Protein AF-A0A6P6GBX4-F1 (afdb_monomer_lite)

pLDDT: mean 86.38, std 14.74, range [39.78, 98.06]

Foldseek 3Di:
DADWPVDCVCPPPPVVVCVVVVAADEHEPHCVVCLLVAPCLLVDDDPPDPCDPPPCCDDVNSVVVVVVSVVLQVVCVVVVHGSNVSGVVVQCVSDVSYDYDDPDPDDPCVVPD

Secondary structure (DSSP, 8-state):
-B-SSS--TTTTTHHHHHHHHT--EEEBSTTTTTGGG-HHHHH---TT-TTTTSGGGSHHHHHHHHHHHHHHHHHHHHTTS-HHHHHHHHHHHT-TTEEE----SSGGGGGG-

Sequence (113 aa):
MEYSLWTREIEDDIIPHCRELGIGIVAYSPLGIGFFGGKAVVERLPNESVLSSNPRFTGENLEKNKVLYARLANLAVKHGCTPSQLALAWVLHQGKEIIPIPVMYNAKLAHCL

Radius of gyration: 14.65 Å; chains: 1; bounding box: 34×24×36 Å

Structure (mmCIF, N/CA/C/O backbone):
data_AF-A0A6P6GBX4-F1
#
_entry.id   AF-A0A6P6GBX4-F1
#
loop_
_atom_site.group_PDB
_atom_site.id
_atom_site.type_symbol
_atom_site.label_atom_id
_atom_site.label_alt_id
_atom_site.label_comp_id
_atom_site.label_asym_id
_atom_site.label_entity_id
_atom_site.label_seq_id
_atom_site.pdbx_PDB_ins_code
_atom_site.Cartn_x
_atom_site.Cartn_y
_atom_site.Cartn_z
_atom_site.occupancy
_atom_site.B_iso_or_equiv
_atom_site.auth_seq_id
_atom_site.auth_comp_id
_atom_site.auth_asym_id
_atom_site.auth_atom_id
_atom_site.pdbx_PDB_model_num
ATOM 1 N N . MET A 1 1 ? 0.648 9.804 7.105 1.00 87.19 1 MET A N 1
ATOM 2 C CA . MET A 1 1 ? 1.715 8.801 7.361 1.00 87.19 1 MET A CA 1
ATOM 3 C C . MET A 1 1 ? 1.805 7.868 6.169 1.00 87.19 1 MET A C 1
ATOM 5 O O . MET A 1 1 ? 0.778 7.681 5.528 1.00 87.19 1 MET A O 1
ATOM 9 N N . GLU A 1 2 ? 2.985 7.341 5.824 1.00 92.44 2 GLU A N 1
ATOM 10 C CA . GLU A 1 2 ? 3.062 6.343 4.745 1.00 92.44 2 GLU A CA 1
ATOM 11 C C . GLU A 1 2 ? 2.287 5.091 5.162 1.00 92.44 2 GLU A C 1
ATOM 13 O O . GLU A 1 2 ? 2.505 4.573 6.254 1.00 92.44 2 GLU A O 1
ATOM 18 N N . TYR A 1 3 ? 1.358 4.643 4.318 1.00 96.06 3 TYR A N 1
ATOM 19 C CA . TYR A 1 3 ? 0.600 3.423 4.571 1.00 96.06 3 TYR A CA 1
ATOM 20 C C . TYR A 1 3 ? 0.168 2.781 3.260 1.00 96.06 3 TYR A C 1
ATOM 22 O O . TYR A 1 3 ? -0.498 3.418 2.448 1.00 96.06 3 TYR A O 1
ATOM 30 N N . SER A 1 4 ? 0.581 1.539 3.025 1.00 95.31 4 SER A N 1
ATOM 31 C CA . SER A 1 4 ? 0.294 0.788 1.800 1.00 95.31 4 SER A CA 1
ATOM 32 C C . SER A 1 4 ? 0.490 -0.712 2.035 1.00 95.31 4 SER A C 1
ATOM 34 O O . SER A 1 4 ? 0.913 -1.127 3.108 1.00 95.31 4 SER A O 1
ATOM 36 N N . LEU A 1 5 ? 0.298 -1.536 1.002 1.00 94.25 5 LEU A N 1
ATOM 37 C CA . LEU A 1 5 ? 0.666 -2.961 1.042 1.00 94.25 5 LEU A CA 1
ATOM 38 C C . LEU A 1 5 ? 2.136 -3.214 1.434 1.00 94.25 5 LEU A C 1
ATOM 40 O O . LEU A 1 5 ? 2.476 -4.325 1.836 1.00 94.25 5 LEU A O 1
ATOM 44 N N . TRP A 1 6 ? 3.009 -2.214 1.280 1.00 91.94 6 TRP A N 1
ATOM 45 C CA . TRP A 1 6 ? 4.440 -2.328 1.558 1.00 91.94 6 TRP A CA 1
ATOM 46 C C . TRP A 1 6 ? 4.853 -1.780 2.928 1.00 91.94 6 TRP A C 1
ATOM 48 O O . TRP A 1 6 ? 5.816 -2.262 3.516 1.00 91.94 6 TRP A O 1
ATOM 58 N N . THR A 1 7 ? 4.127 -0.783 3.426 1.00 94.75 7 THR A N 1
ATOM 59 C CA . THR A 1 7 ? 4.492 0.016 4.603 1.00 94.75 7 THR A CA 1
ATOM 60 C C . THR A 1 7 ? 3.311 -0.046 5.562 1.00 94.75 7 THR A C 1
ATOM 62 O O . THR A 1 7 ? 2.238 0.473 5.245 1.00 94.75 7 THR A O 1
ATOM 65 N N . ARG A 1 8 ? 3.486 -0.773 6.669 1.00 96.19 8 ARG A N 1
ATOM 66 C CA . ARG A 1 8 ? 2.429 -1.253 7.581 1.00 96.19 8 ARG A CA 1
ATOM 67 C C . ARG A 1 8 ? 2.743 -0.999 9.060 1.00 96.19 8 ARG A C 1
ATOM 69 O O . ARG A 1 8 ? 2.039 -1.481 9.934 1.00 96.19 8 ARG A O 1
ATOM 76 N N . GLU A 1 9 ? 3.773 -0.211 9.347 1.00 95.62 9 GLU A N 1
ATOM 77 C CA . GLU A 1 9 ? 4.323 0.072 10.681 1.00 95.62 9 GLU A CA 1
ATOM 78 C C . GLU A 1 9 ? 3.296 0.695 11.639 1.00 95.62 9 GLU A C 1
ATOM 80 O O . GLU A 1 9 ? 3.483 0.701 12.849 1.00 95.62 9 GLU A O 1
ATOM 85 N N . ILE A 1 10 ? 2.213 1.241 11.095 1.00 95.38 10 ILE A N 1
ATOM 86 C CA . ILE A 1 10 ? 1.208 2.007 11.828 1.00 95.38 10 ILE A CA 1
ATOM 87 C C . ILE A 1 10 ? 0.047 1.127 12.321 1.00 95.38 10 ILE A C 1
ATOM 89 O O . ILE A 1 10 ? -0.839 1.630 13.008 1.00 95.38 10 ILE A O 1
ATOM 93 N N . GLU A 1 11 ? 0.024 -0.156 11.941 1.00 96.75 11 GLU A N 1
ATOM 94 C CA . GLU A 1 11 ? -1.087 -1.082 12.207 1.00 96.75 11 GLU A CA 1
ATOM 95 C C . GLU A 1 11 ? -1.188 -1.530 13.661 1.00 96.75 11 GLU A C 1
ATOM 97 O O . GLU A 1 11 ? -2.301 -1.696 14.153 1.00 96.75 11 GLU A O 1
ATOM 102 N N . ASP A 1 12 ? -0.056 -1.692 14.344 1.00 96.38 12 ASP A N 1
ATOM 103 C CA . ASP A 1 12 ? -0.034 -2.257 15.697 1.00 96.38 12 ASP A CA 1
ATOM 104 C C . ASP A 1 12 ? -0.302 -1.211 16.789 1.00 96.38 12 ASP A C 1
ATOM 106 O O . ASP A 1 12 ? -0.684 -1.566 17.902 1.00 96.38 12 ASP A O 1
ATOM 110 N N . ASP A 1 13 ? -0.119 0.076 16.478 1.00 95.75 13 ASP A N 1
ATOM 111 C CA . ASP A 1 13 ? -0.181 1.164 17.461 1.00 95.75 13 ASP A CA 1
ATOM 112 C C . ASP A 1 13 ? -1.095 2.308 16.998 1.00 95.75 13 ASP A C 1
ATOM 114 O O . ASP A 1 13 ? -2.161 2.543 17.566 1.00 95.75 13 ASP A O 1
ATOM 118 N N . ILE A 1 14 ? -0.749 2.998 15.909 1.00 96.00 14 ILE A N 1
ATOM 119 C CA . ILE A 1 14 ? -1.443 4.239 15.537 1.00 96.00 14 ILE A CA 1
ATOM 120 C C . ILE A 1 14 ? -2.879 3.996 15.061 1.00 96.00 14 ILE A C 1
ATOM 122 O O . ILE A 1 14 ? -3.784 4.722 15.469 1.00 96.00 14 ILE A O 1
ATOM 126 N N . ILE A 1 15 ? -3.107 2.993 14.207 1.00 96.50 15 ILE A N 1
ATOM 127 C CA . ILE A 1 15 ? -4.450 2.682 13.693 1.00 96.50 15 ILE A CA 1
ATOM 128 C C . ILE A 1 15 ? -5.426 2.361 14.842 1.00 96.50 15 ILE A C 1
ATOM 130 O O . ILE A 1 15 ? -6.482 2.999 14.894 1.00 96.50 15 ILE A O 1
ATOM 134 N N . PRO A 1 16 ? -5.106 1.451 15.786 1.00 97.31 16 PRO A N 1
ATOM 135 C CA . PRO A 1 16 ? -5.954 1.185 16.947 1.00 97.31 16 PRO A CA 1
ATOM 136 C C . PRO A 1 16 ? -6.295 2.437 17.766 1.00 97.31 16 PRO A C 1
ATOM 138 O O . PRO A 1 16 ? -7.474 2.685 18.023 1.00 97.31 16 PRO A O 1
ATOM 141 N N . HIS A 1 17 ? -5.301 3.261 18.111 1.00 97.44 17 HIS A N 1
ATOM 142 C CA . HIS A 1 17 ? -5.522 4.455 18.933 1.00 97.44 17 HIS A CA 1
ATOM 143 C C . HIS A 1 17 ? -6.334 5.531 18.204 1.00 97.44 17 HIS A C 1
ATOM 145 O O . HIS A 1 17 ? -7.260 6.110 18.772 1.00 97.44 17 HIS A O 1
ATOM 151 N N . CYS A 1 18 ? -6.043 5.794 16.926 1.00 97.19 18 CYS A N 1
ATOM 152 C CA . CYS A 1 18 ? -6.839 6.727 16.130 1.00 97.19 18 CYS A CA 1
ATOM 153 C C . CYS A 1 18 ? -8.292 6.260 16.009 1.00 97.19 18 CYS A C 1
ATOM 155 O O . CYS A 1 18 ? -9.204 7.081 16.091 1.00 97.19 18 CYS A O 1
ATOM 157 N N . ARG A 1 19 ? -8.519 4.951 15.868 1.00 96.75 19 ARG A N 1
ATOM 158 C CA . ARG A 1 19 ? -9.862 4.371 15.813 1.00 96.75 19 ARG A CA 1
ATOM 159 C C . ARG A 1 19 ? -10.620 4.547 17.125 1.00 96.75 19 ARG A C 1
ATOM 161 O O . ARG A 1 19 ? -11.782 4.943 17.086 1.00 96.75 19 ARG A O 1
ATOM 168 N N . GLU A 1 20 ? -9.976 4.290 18.260 1.00 97.56 20 GLU A N 1
ATOM 169 C CA . GLU A 1 20 ? -10.565 4.498 19.589 1.00 97.56 20 GLU A CA 1
ATOM 170 C C . GLU A 1 20 ? -10.956 5.966 19.816 1.00 97.56 20 GLU A C 1
ATOM 172 O O . GLU A 1 20 ? -12.034 6.258 20.332 1.00 97.56 20 GLU A O 1
ATOM 177 N N . LEU A 1 21 ? -10.113 6.896 19.363 1.00 98.06 21 LEU A N 1
ATOM 178 C CA . LEU A 1 21 ? -10.305 8.335 19.546 1.00 98.06 21 LEU A CA 1
ATOM 179 C C . LEU A 1 21 ? -11.173 8.999 18.462 1.00 98.06 21 LEU A C 1
ATOM 181 O O . LEU A 1 21 ? -11.440 10.198 18.546 1.00 98.06 21 LEU A O 1
ATOM 185 N N . GLY A 1 22 ? -11.600 8.262 17.431 1.00 96.94 22 GLY A N 1
ATOM 186 C CA . GLY A 1 22 ? -12.353 8.819 16.300 1.00 96.94 22 GLY A CA 1
ATOM 187 C C . GLY A 1 22 ? -11.542 9.783 15.420 1.00 96.94 22 GLY A C 1
ATOM 188 O O . GLY A 1 22 ? -12.104 10.702 14.824 1.00 96.94 22 GLY A O 1
ATOM 189 N N . ILE A 1 23 ? -10.223 9.599 15.342 1.00 97.56 23 ILE A N 1
ATOM 190 C CA . ILE A 1 23 ? -9.292 10.432 14.573 1.00 97.56 23 ILE A CA 1
ATOM 191 C C . ILE A 1 23 ? -9.095 9.843 13.173 1.00 97.56 23 ILE A C 1
ATOM 193 O O . ILE A 1 23 ? -8.759 8.671 13.019 1.00 97.56 23 ILE A O 1
ATOM 197 N N . GLY A 1 24 ? -9.245 10.680 12.144 1.00 96.12 24 GLY A N 1
ATOM 198 C CA . GLY A 1 24 ? -8.936 10.306 10.764 1.00 96.12 24 GLY A CA 1
ATOM 199 C C . GLY A 1 24 ? -7.429 10.214 10.496 1.00 96.12 24 GLY A C 1
ATOM 200 O O . GLY A 1 24 ? -6.651 11.077 10.901 1.00 96.12 24 GLY A O 1
ATOM 201 N N . ILE A 1 25 ? -7.027 9.193 9.748 1.00 96.44 25 ILE A N 1
ATOM 202 C CA . ILE A 1 25 ? -5.675 8.935 9.264 1.00 96.44 25 ILE A CA 1
ATOM 203 C C . ILE A 1 25 ? -5.619 9.240 7.774 1.00 96.44 25 ILE A C 1
ATOM 205 O O . ILE A 1 25 ? -6.257 8.590 6.950 1.00 96.44 25 ILE A O 1
ATOM 209 N N . VAL A 1 26 ? -4.766 10.189 7.410 1.00 95.75 26 VAL A N 1
ATOM 210 C CA . VAL A 1 26 ? -4.456 10.472 6.011 1.00 95.75 26 VAL A CA 1
ATOM 211 C C . VAL A 1 26 ? -3.279 9.595 5.565 1.00 95.75 26 VAL A C 1
ATOM 213 O O . VAL A 1 26 ? -2.124 9.819 5.962 1.00 95.75 26 VAL A O 1
ATOM 216 N N . ALA A 1 27 ? -3.572 8.581 4.747 1.00 95.44 27 ALA A N 1
ATOM 217 C CA . ALA A 1 27 ? -2.582 7.650 4.212 1.00 95.44 27 ALA A CA 1
ATOM 218 C C . ALA A 1 27 ? -1.841 8.280 3.020 1.00 95.44 27 ALA A C 1
ATOM 220 O O . ALA A 1 27 ? -2.381 8.459 1.926 1.00 95.44 27 ALA A O 1
ATOM 221 N N . TYR A 1 28 ? -0.578 8.627 3.258 1.00 93.44 28 TYR A N 1
ATOM 222 C CA . TYR A 1 28 ? 0.370 9.114 2.261 1.00 93.44 28 TYR A CA 1
ATOM 223 C C . TYR A 1 28 ? 0.946 7.935 1.467 1.00 93.44 28 TYR A C 1
ATOM 225 O O . TYR A 1 28 ? 1.184 6.862 2.019 1.00 93.44 28 TYR A O 1
ATOM 233 N N . SER A 1 29 ? 1.197 8.141 0.171 1.00 91.69 29 SER A N 1
ATOM 234 C CA . SER A 1 29 ? 1.747 7.124 -0.738 1.00 91.69 29 SER A CA 1
ATOM 235 C C . SER A 1 29 ? 1.028 5.759 -0.685 1.00 91.69 29 SER A C 1
ATOM 237 O O . SER A 1 29 ? 1.694 4.723 -0.615 1.00 91.69 29 SER A O 1
ATOM 239 N N . PRO A 1 30 ? -0.317 5.713 -0.810 1.00 94.00 30 PRO A N 1
ATOM 240 C CA . PRO A 1 30 ? -1.101 4.481 -0.655 1.00 94.00 30 PRO A CA 1
ATOM 241 C C . PRO A 1 30 ? -0.786 3.398 -1.698 1.00 94.00 30 PRO A C 1
ATOM 243 O O . PRO A 1 30 ? -1.096 2.226 -1.511 1.00 94.00 30 PRO A O 1
ATOM 246 N N . LEU A 1 31 ? -0.116 3.777 -2.789 1.00 92.94 31 LEU A N 1
ATOM 247 C CA . LEU A 1 31 ? 0.353 2.882 -3.846 1.00 92.94 31 LEU A CA 1
ATOM 248 C C . LEU A 1 31 ? 1.831 2.477 -3.699 1.00 92.94 31 LEU A C 1
ATOM 250 O O . LEU A 1 31 ? 2.439 2.056 -4.683 1.00 92.94 31 LEU A O 1
ATOM 254 N N . GLY A 1 32 ? 2.429 2.614 -2.511 1.00 91.06 32 GLY A N 1
ATOM 255 C CA . GLY A 1 32 ? 3.819 2.218 -2.259 1.00 91.06 32 GLY A CA 1
ATOM 256 C C . GLY A 1 32 ? 4.807 3.047 -3.078 1.00 91.06 32 GLY A C 1
ATOM 2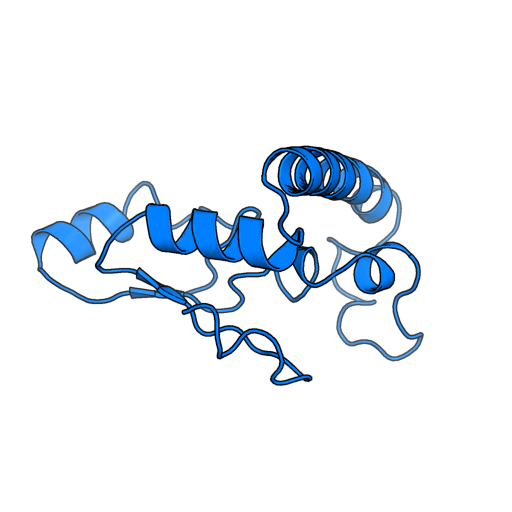57 O O . GLY A 1 32 ? 5.614 2.501 -3.826 1.00 91.06 32 GLY A O 1
ATOM 258 N N . ILE A 1 33 ? 4.678 4.378 -3.008 1.00 88.69 33 ILE A N 1
ATOM 259 C CA . ILE A 1 33 ? 5.483 5.338 -3.788 1.00 88.69 33 ILE A CA 1
ATOM 260 C C . ILE A 1 33 ? 5.381 5.064 -5.305 1.00 88.69 33 ILE A C 1
ATOM 262 O O . ILE A 1 33 ? 6.346 5.122 -6.062 1.00 88.69 33 ILE A O 1
ATOM 266 N N . GLY A 1 34 ? 4.176 4.705 -5.751 1.00 87.19 34 GLY A N 1
ATOM 267 C CA . GLY A 1 34 ? 3.871 4.413 -7.150 1.00 87.19 34 GLY A CA 1
ATOM 268 C C . GLY A 1 34 ? 4.141 2.972 -7.581 1.00 87.19 34 GLY A C 1
ATOM 269 O O . GLY A 1 34 ? 3.704 2.604 -8.667 1.00 87.19 34 GLY A O 1
ATOM 270 N N . PHE A 1 35 ? 4.765 2.128 -6.754 1.00 90.00 35 PHE A N 1
ATOM 271 C CA . PHE A 1 35 ? 5.082 0.739 -7.107 1.00 90.00 35 PHE A CA 1
ATOM 272 C C . PHE A 1 35 ? 3.855 -0.078 -7.549 1.00 90.00 35 PHE A C 1
ATOM 274 O O . PHE A 1 35 ? 3.901 -0.800 -8.543 1.00 90.00 35 PHE A O 1
ATOM 281 N N . PHE A 1 36 ? 2.715 0.092 -6.873 1.00 91.31 36 PHE A N 1
ATOM 282 C CA . PHE A 1 36 ? 1.453 -0.570 -7.231 1.00 91.31 36 PHE A CA 1
ATOM 283 C C . PHE A 1 36 ? 0.627 0.217 -8.266 1.00 91.31 36 PHE A C 1
ATOM 285 O O . PHE A 1 36 ? -0.510 -0.144 -8.566 1.00 91.31 36 PHE A O 1
ATOM 292 N N . GLY A 1 37 ? 1.189 1.286 -8.838 1.00 86.19 37 GLY A N 1
ATOM 293 C CA . GLY A 1 37 ? 0.550 2.202 -9.790 1.00 86.19 37 GLY A CA 1
ATOM 294 C C . GLY A 1 37 ? 0.393 1.668 -11.219 1.00 86.19 37 GLY A C 1
ATOM 295 O O . GLY A 1 37 ? -0.304 2.276 -12.024 1.00 86.19 37 GLY A O 1
ATOM 296 N N . GLY A 1 38 ? 1.024 0.540 -11.559 1.00 79.12 38 GLY A N 1
ATOM 297 C CA . GLY A 1 38 ? 0.900 -0.068 -12.885 1.00 79.12 38 GLY A CA 1
ATOM 298 C C . GLY A 1 38 ? 2.174 -0.766 -13.354 1.00 79.12 38 GLY A C 1
ATOM 299 O O . GLY A 1 38 ? 3.245 -0.589 -12.779 1.00 79.12 38 GLY A O 1
ATOM 300 N N . LYS A 1 39 ? 2.050 -1.564 -14.420 1.00 74.94 39 LYS A N 1
ATOM 301 C CA . LYS A 1 39 ? 3.116 -2.466 -14.889 1.00 74.94 39 LYS A CA 1
ATOM 302 C C . LYS A 1 39 ? 4.379 -1.709 -15.315 1.00 74.94 39 LYS A C 1
ATOM 304 O O . LYS A 1 39 ? 5.489 -2.163 -15.060 1.00 74.94 39 LYS A O 1
ATOM 309 N N . ALA A 1 40 ? 4.195 -0.509 -15.871 1.00 71.69 40 ALA A N 1
ATOM 310 C CA . ALA A 1 40 ? 5.277 0.367 -16.313 1.00 71.69 40 ALA A CA 1
ATOM 311 C C . ALA A 1 40 ? 6.256 0.735 -15.185 1.00 71.69 40 ALA A C 1
ATOM 313 O O . ALA A 1 40 ? 7.451 0.835 -15.438 1.00 71.69 40 ALA A O 1
ATOM 314 N N . VAL A 1 41 ? 5.776 0.867 -13.942 1.00 69.25 41 VAL A N 1
ATOM 315 C CA . VAL A 1 41 ? 6.624 1.218 -12.788 1.00 69.25 41 VAL A CA 1
ATOM 316 C C . VAL A 1 41 ? 7.609 0.099 -12.450 1.00 69.25 41 VAL A C 1
ATOM 318 O O . VAL A 1 41 ? 8.703 0.353 -11.956 1.00 69.25 41 VAL A O 1
ATOM 321 N N . VAL A 1 42 ? 7.236 -1.141 -12.756 1.00 70.56 42 VAL A N 1
ATOM 322 C CA . VAL A 1 42 ? 8.031 -2.335 -12.465 1.00 70.56 42 VAL A CA 1
ATOM 323 C C . VAL A 1 42 ? 8.948 -2.702 -13.636 1.00 70.56 42 VAL A C 1
ATOM 325 O O . VAL A 1 42 ? 10.018 -3.272 -13.432 1.00 70.56 42 VAL A O 1
ATOM 328 N N . GLU A 1 43 ? 8.542 -2.380 -14.866 1.00 77.50 43 GLU A N 1
ATOM 329 C CA . GLU A 1 43 ? 9.283 -2.717 -16.087 1.00 77.50 43 GLU A CA 1
ATOM 330 C C . GLU A 1 43 ? 10.333 -1.669 -16.465 1.00 77.50 43 GLU A C 1
ATOM 332 O O . GLU A 1 43 ? 11.401 -2.030 -16.960 1.00 77.50 43 GLU A O 1
ATOM 337 N N . ARG A 1 44 ? 10.056 -0.376 -16.252 1.00 71.12 44 ARG A N 1
ATOM 338 C CA . ARG A 1 44 ? 10.970 0.693 -16.658 1.00 71.12 44 ARG A CA 1
ATOM 339 C C . ARG A 1 44 ? 10.833 1.915 -15.761 1.00 71.12 44 ARG A C 1
ATOM 341 O O . ARG A 1 44 ? 9.930 2.731 -15.930 1.00 71.12 44 ARG A O 1
ATOM 348 N N . LEU A 1 45 ? 11.793 2.084 -14.858 1.00 69.56 45 LEU A N 1
ATOM 349 C CA . LEU A 1 45 ? 11.968 3.357 -14.169 1.00 69.56 45 LEU A CA 1
ATOM 350 C C . LEU A 1 45 ? 12.609 4.362 -15.137 1.00 69.56 45 LEU A C 1
ATOM 352 O O . LEU A 1 45 ? 13.570 4.011 -15.826 1.00 69.56 45 LEU A O 1
ATOM 356 N N . PRO A 1 46 ? 12.099 5.600 -15.226 1.00 66.50 46 PRO A N 1
ATOM 357 C CA . PRO A 1 46 ? 12.789 6.665 -15.942 1.00 66.50 46 PRO A CA 1
ATOM 358 C C . PRO A 1 46 ? 14.199 6.867 -15.370 1.00 66.50 46 PRO A C 1
ATOM 360 O O . PRO A 1 46 ? 14.359 6.871 -14.149 1.00 66.50 46 PRO A O 1
ATOM 363 N N . ASN A 1 47 ? 15.196 7.085 -16.234 1.00 65.25 47 ASN A N 1
ATOM 364 C CA . ASN A 1 47 ? 16.601 7.261 -15.831 1.00 65.25 47 ASN A CA 1
ATOM 365 C C . ASN A 1 47 ? 16.818 8.431 -14.846 1.00 65.25 47 ASN A C 1
ATOM 367 O O . ASN A 1 47 ? 17.806 8.435 -14.124 1.00 65.25 47 ASN A O 1
ATOM 371 N N . GLU A 1 48 ? 15.886 9.387 -14.786 1.00 67.31 48 GLU A N 1
ATOM 372 C CA . GLU A 1 48 ? 15.914 10.556 -13.890 1.00 67.31 48 GLU A CA 1
ATOM 373 C C . GLU A 1 48 ? 14.825 10.499 -12.805 1.00 67.31 48 GLU A C 1
ATOM 375 O O . GLU A 1 48 ? 14.483 11.497 -12.173 1.00 67.31 48 GLU A O 1
ATOM 380 N N . SER A 1 49 ? 14.225 9.327 -12.584 1.00 74.56 49 SER A N 1
ATOM 381 C CA . SER A 1 49 ? 13.215 9.177 -11.543 1.00 74.56 49 SER A CA 1
ATOM 382 C C . SER A 1 49 ? 13.843 9.294 -10.158 1.00 74.56 49 SER A C 1
ATOM 384 O O . SER A 1 49 ? 14.812 8.600 -9.853 1.00 74.56 49 SER A O 1
ATOM 386 N N . VAL A 1 50 ? 13.213 10.067 -9.270 1.00 73.00 50 VAL A N 1
ATOM 387 C CA . VAL A 1 50 ? 13.524 10.079 -7.827 1.00 73.00 50 VAL A CA 1
ATOM 388 C C . VAL A 1 50 ? 13.397 8.694 -7.178 1.00 73.00 50 VAL A C 1
ATOM 390 O O . VAL A 1 50 ? 13.933 8.469 -6.100 1.00 73.00 50 VAL A O 1
ATOM 393 N N . LEU A 1 51 ? 12.719 7.746 -7.837 1.00 78.19 51 LEU A N 1
ATOM 394 C CA . LEU A 1 51 ? 12.626 6.358 -7.389 1.00 78.19 51 LEU A CA 1
ATOM 395 C C . LEU A 1 51 ? 13.920 5.572 -7.635 1.00 78.19 51 LEU A C 1
ATOM 397 O O . LEU A 1 51 ? 14.147 4.577 -6.958 1.00 78.19 51 LEU A O 1
ATOM 401 N N . SER A 1 52 ? 14.777 6.005 -8.567 1.00 78.94 52 SER A N 1
ATOM 402 C CA . SER A 1 52 ? 16.002 5.280 -8.942 1.00 78.94 52 SER A CA 1
ATOM 403 C C . SER A 1 52 ? 17.022 5.166 -7.803 1.00 78.94 52 SER A C 1
ATOM 405 O O . SER A 1 52 ? 17.786 4.206 -7.765 1.00 78.94 52 SER A O 1
ATOM 407 N N . SER A 1 53 ? 17.017 6.104 -6.852 1.00 84.19 53 SER A N 1
ATOM 408 C CA . SER A 1 53 ? 17.881 6.082 -5.665 1.00 84.19 53 SER A CA 1
ATOM 409 C C . SER A 1 53 ? 17.268 5.338 -4.476 1.00 84.19 53 SER A C 1
ATOM 411 O O . SER A 1 53 ? 17.952 5.096 -3.482 1.00 84.19 53 SER A O 1
ATOM 413 N N . ASN A 1 54 ? 15.989 4.960 -4.548 1.00 87.50 54 ASN A N 1
ATOM 414 C CA . ASN A 1 54 ? 15.317 4.275 -3.454 1.00 87.50 54 ASN A CA 1
ATOM 415 C C . ASN A 1 54 ? 15.726 2.785 -3.442 1.00 87.50 54 ASN A C 1
ATOM 417 O O . ASN A 1 54 ? 15.498 2.094 -4.437 1.00 87.50 54 ASN A O 1
ATOM 421 N N . PRO A 1 55 ? 16.264 2.242 -2.327 1.00 90.81 55 PRO A N 1
ATOM 422 C CA . PRO A 1 55 ? 16.719 0.849 -2.244 1.00 90.81 55 PRO A CA 1
ATOM 423 C C . PRO A 1 55 ? 15.661 -0.191 -2.618 1.00 90.81 55 PRO A C 1
ATOM 425 O O . PRO A 1 55 ? 15.999 -1.293 -3.039 1.00 90.81 55 PRO A O 1
ATOM 428 N N . ARG A 1 56 ? 14.375 0.147 -2.480 1.00 89.12 56 ARG A N 1
ATOM 429 C CA . ARG A 1 56 ? 13.241 -0.697 -2.876 1.00 89.12 56 ARG A CA 1
ATOM 430 C C . ARG A 1 56 ? 13.140 -0.911 -4.397 1.00 89.12 56 ARG A C 1
ATOM 432 O O . ARG A 1 56 ? 12.489 -1.854 -4.842 1.00 89.12 56 ARG A O 1
ATOM 439 N N . PHE A 1 57 ? 13.793 -0.067 -5.188 1.00 88.31 57 PHE A N 1
ATOM 440 C CA . PHE A 1 57 ? 13.723 -0.032 -6.648 1.00 88.31 57 PHE A CA 1
ATOM 441 C C . PHE A 1 57 ? 15.053 -0.396 -7.328 1.00 88.31 57 PHE A C 1
ATOM 443 O O . PHE A 1 57 ? 15.177 -0.252 -8.543 1.00 88.31 57 PHE A O 1
ATOM 450 N N . THR A 1 58 ? 16.042 -0.894 -6.579 1.00 87.69 58 THR A N 1
ATOM 451 C CA . THR A 1 58 ? 17.383 -1.195 -7.103 1.00 87.69 58 THR A CA 1
ATOM 452 C C . THR A 1 58 ? 17.793 -2.651 -6.880 1.00 87.69 58 THR A C 1
ATOM 454 O O . THR A 1 58 ? 17.336 -3.314 -5.948 1.00 87.69 58 THR A O 1
ATOM 457 N N . GLY A 1 59 ? 18.667 -3.156 -7.758 1.00 88.12 59 GLY A N 1
ATOM 458 C CA . GLY A 1 59 ? 19.329 -4.457 -7.623 1.00 88.12 59 GLY A CA 1
ATOM 459 C C . GLY A 1 59 ? 18.386 -5.627 -7.316 1.00 88.12 59 GLY A C 1
ATOM 460 O O . GLY A 1 59 ? 17.318 -5.766 -7.909 1.00 88.12 59 GLY A O 1
ATOM 461 N N . GLU A 1 60 ? 18.789 -6.468 -6.362 1.00 91.69 60 GLU A N 1
ATOM 462 C CA . GLU A 1 60 ? 18.026 -7.649 -5.935 1.00 91.69 60 GLU A CA 1
ATOM 463 C C . GLU A 1 60 ? 16.680 -7.286 -5.281 1.00 91.69 60 GLU A C 1
ATOM 465 O O . GLU A 1 60 ? 15.714 -8.045 -5.388 1.00 91.69 60 GLU A O 1
ATOM 470 N N . ASN A 1 61 ? 16.585 -6.120 -4.631 1.00 91.50 61 ASN A N 1
ATOM 471 C CA . ASN A 1 61 ? 15.335 -5.677 -4.020 1.00 91.50 61 ASN A CA 1
ATOM 472 C C . ASN A 1 61 ? 14.267 -5.485 -5.088 1.00 91.50 61 ASN A C 1
ATOM 474 O O . ASN A 1 61 ? 13.167 -6.006 -4.927 1.00 91.50 61 ASN A O 1
ATOM 478 N N . LEU A 1 62 ? 14.597 -4.814 -6.198 1.00 88.69 62 LEU A N 1
ATOM 479 C CA . LEU A 1 62 ? 13.652 -4.643 -7.297 1.00 88.69 62 LEU A CA 1
ATOM 480 C C . LEU A 1 62 ? 13.112 -5.999 -7.759 1.00 88.69 62 LEU A C 1
ATOM 482 O O . LEU A 1 62 ? 11.897 -6.166 -7.800 1.00 88.69 62 LEU A O 1
ATOM 486 N N . GLU A 1 63 ? 13.986 -6.974 -8.023 1.00 89.69 63 GLU A N 1
ATOM 487 C CA . GLU A 1 63 ? 13.589 -8.318 -8.467 1.00 89.69 63 GLU A CA 1
ATOM 488 C C . GLU A 1 63 ? 12.680 -9.033 -7.458 1.00 89.69 63 GLU A C 1
ATOM 490 O O . GLU A 1 63 ? 11.633 -9.564 -7.836 1.00 89.69 63 GLU A O 1
ATOM 495 N N . LYS A 1 64 ? 13.001 -8.973 -6.159 1.00 91.44 64 LYS A N 1
ATOM 496 C CA . LYS A 1 64 ? 12.136 -9.502 -5.089 1.00 91.44 64 LYS A CA 1
ATOM 497 C C . LYS A 1 64 ? 10.767 -8.818 -5.082 1.00 91.44 64 LYS A C 1
ATOM 499 O O . LYS A 1 64 ? 9.735 -9.483 -4.969 1.00 91.44 64 LYS A O 1
ATOM 504 N N . ASN A 1 65 ? 10.735 -7.504 -5.270 1.00 91.75 65 ASN A N 1
ATOM 505 C CA . ASN A 1 65 ? 9.497 -6.734 -5.269 1.00 91.75 65 ASN A CA 1
ATOM 506 C C . ASN A 1 65 ? 8.656 -7.003 -6.525 1.00 91.75 65 ASN A C 1
ATOM 508 O O . ASN A 1 65 ? 7.426 -7.035 -6.432 1.00 91.75 65 ASN A O 1
ATOM 512 N N . LYS A 1 66 ? 9.268 -7.298 -7.685 1.00 91.50 66 LYS A N 1
ATOM 513 C CA . LYS A 1 66 ? 8.527 -7.712 -8.895 1.00 91.50 66 LYS A CA 1
ATOM 514 C C . LYS A 1 66 ? 7.652 -8.937 -8.631 1.00 91.50 66 LYS A C 1
ATOM 516 O O . LYS A 1 66 ? 6.537 -9.010 -9.145 1.00 91.50 66 LYS A O 1
ATOM 521 N N . VAL A 1 67 ? 8.114 -9.873 -7.796 1.00 92.50 67 VAL A N 1
ATOM 522 C CA . VAL A 1 67 ? 7.332 -11.058 -7.402 1.00 92.50 67 VAL A CA 1
ATOM 523 C C . VAL A 1 67 ? 6.074 -10.656 -6.629 1.00 92.50 67 VAL A C 1
ATOM 525 O O . VAL A 1 67 ? 4.995 -11.192 -6.892 1.00 92.50 67 VAL A O 1
ATOM 528 N N . LEU A 1 68 ? 6.182 -9.691 -5.710 1.00 91.44 68 LEU A N 1
ATOM 529 C CA . LEU A 1 68 ? 5.032 -9.150 -4.980 1.00 91.44 68 LEU A CA 1
ATOM 530 C C . LEU A 1 68 ? 4.033 -8.489 -5.938 1.00 91.44 68 LEU A C 1
ATOM 532 O O . LEU A 1 68 ? 2.837 -8.780 -5.878 1.00 91.44 68 LEU A O 1
ATOM 536 N N . TYR A 1 69 ? 4.524 -7.663 -6.866 1.00 93.44 69 TYR A N 1
ATOM 537 C CA . TYR A 1 69 ? 3.679 -7.035 -7.880 1.00 93.44 69 TYR A CA 1
ATOM 538 C C . TYR A 1 69 ? 2.958 -8.071 -8.750 1.00 93.44 69 TYR A C 1
ATOM 540 O O . TYR A 1 69 ? 1.755 -7.959 -8.970 1.00 93.44 69 TYR A O 1
ATOM 548 N N . ALA A 1 70 ? 3.663 -9.106 -9.215 1.00 93.62 70 ALA A N 1
ATOM 549 C CA . ALA A 1 70 ? 3.084 -10.156 -10.048 1.00 93.62 70 ALA A CA 1
ATOM 550 C C . ALA A 1 70 ? 1.944 -10.898 -9.331 1.00 93.62 70 ALA A C 1
ATOM 552 O O . ALA A 1 70 ? 0.905 -11.174 -9.932 1.00 93.62 70 ALA A O 1
ATOM 553 N N . ARG A 1 71 ? 2.097 -11.174 -8.028 1.00 94.44 71 ARG A N 1
ATOM 554 C CA . ARG A 1 71 ? 1.031 -11.774 -7.207 1.00 94.44 71 ARG A CA 1
ATOM 555 C C . ARG A 1 71 ? -0.192 -10.865 -7.120 1.00 94.44 71 ARG A C 1
ATOM 557 O O . ARG A 1 71 ? -1.306 -11.341 -7.335 1.00 94.44 71 ARG A O 1
ATOM 564 N N . LEU A 1 72 ? 0.015 -9.573 -6.859 1.00 94.69 72 LEU A N 1
ATOM 565 C CA . LEU A 1 72 ? -1.070 -8.593 -6.812 1.00 94.69 72 LEU A CA 1
ATOM 566 C C . LEU A 1 72 ? -1.768 -8.469 -8.172 1.00 94.69 72 LEU A C 1
ATOM 568 O O . LEU A 1 72 ? -2.992 -8.455 -8.230 1.00 94.69 72 LEU A O 1
ATOM 572 N N 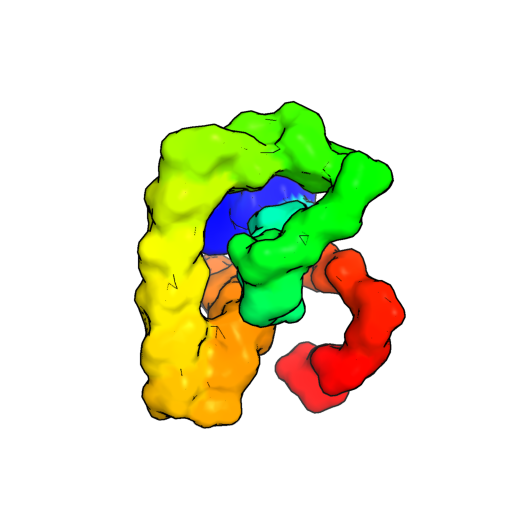. ALA A 1 73 ? -1.007 -8.436 -9.266 1.00 94.12 73 ALA A N 1
ATOM 573 C CA . ALA A 1 73 ? -1.552 -8.342 -10.614 1.00 94.12 73 ALA A CA 1
ATOM 574 C C . ALA A 1 73 ? -2.403 -9.562 -10.983 1.00 94.12 73 ALA A C 1
ATOM 576 O O . ALA A 1 73 ? -3.511 -9.402 -11.491 1.00 94.12 73 ALA A O 1
ATOM 577 N N . ASN A 1 74 ? -1.943 -10.769 -10.652 1.00 95.75 74 ASN A N 1
ATOM 578 C CA . ASN A 1 74 ? -2.725 -11.989 -10.850 1.00 95.75 74 ASN A CA 1
ATOM 579 C C . ASN A 1 74 ? -4.022 -11.984 -10.031 1.00 95.75 74 ASN A C 1
ATOM 581 O O . ASN A 1 74 ? -5.050 -12.467 -10.503 1.00 95.75 74 ASN A O 1
ATOM 585 N N . LEU A 1 75 ? -3.993 -11.441 -8.810 1.00 96.38 75 LEU A N 1
ATOM 586 C CA . LEU A 1 75 ? -5.194 -11.296 -7.991 1.00 96.38 75 LEU A CA 1
ATOM 587 C C . LEU A 1 75 ? -6.149 -10.244 -8.573 1.00 96.38 75 LEU A C 1
ATOM 589 O O . LEU A 1 75 ? -7.348 -10.489 -8.647 1.00 96.38 75 LEU A O 1
ATOM 593 N N . ALA A 1 76 ? -5.626 -9.120 -9.059 1.00 95.75 76 ALA A N 1
ATOM 594 C CA . ALA A 1 76 ? -6.422 -8.062 -9.675 1.00 95.75 76 ALA A CA 1
ATOM 595 C C . ALA A 1 76 ? -7.184 -8.566 -10.913 1.00 95.75 76 ALA A C 1
ATOM 597 O O . ALA A 1 76 ? -8.372 -8.286 -11.058 1.00 95.75 76 ALA A O 1
ATOM 598 N N . VAL A 1 77 ? -6.552 -9.421 -11.732 1.00 96.25 77 VAL A N 1
ATOM 599 C CA . VAL A 1 77 ? -7.213 -10.098 -12.864 1.00 96.25 77 VAL A CA 1
ATOM 600 C C . VAL A 1 77 ? -8.413 -10.929 -12.405 1.00 96.25 77 VAL A C 1
ATOM 602 O O . VAL A 1 77 ? -9.475 -10.843 -13.015 1.00 96.25 77 VAL A O 1
ATOM 605 N N . LYS A 1 78 ? -8.287 -11.691 -11.308 1.00 96.75 78 LYS A N 1
ATOM 606 C CA . LYS A 1 78 ? -9.401 -12.492 -10.761 1.00 96.75 78 LYS A CA 1
ATOM 607 C C . LYS A 1 78 ? -10.589 -11.634 -10.320 1.00 96.75 78 LYS A C 1
ATOM 609 O O . LYS A 1 78 ? -11.719 -12.105 -10.369 1.00 96.75 78 LYS A O 1
ATOM 614 N N . HIS A 1 79 ? -10.330 -10.398 -9.903 1.00 95.38 79 HIS A N 1
ATOM 615 C CA . HIS A 1 79 ? -11.348 -9.444 -9.464 1.00 95.38 79 HIS A CA 1
ATOM 616 C C . HIS A 1 79 ? -11.764 -8.443 -10.554 1.00 95.38 79 HIS A C 1
ATOM 618 O O . HIS A 1 79 ? -12.538 -7.533 -10.271 1.00 95.38 79 HIS A O 1
ATOM 624 N N . GLY A 1 80 ? -11.272 -8.591 -11.790 1.00 95.81 80 GLY A N 1
ATOM 625 C CA . GLY A 1 80 ? -11.626 -7.706 -12.903 1.00 95.81 80 GLY A CA 1
ATOM 626 C C . GLY A 1 80 ? -11.185 -6.250 -12.710 1.00 95.81 80 GLY A C 1
ATOM 627 O O . GLY A 1 80 ? -11.817 -5.348 -13.255 1.00 95.81 80 GLY A O 1
ATOM 628 N N . CYS A 1 81 ? -10.126 -6.004 -11.934 1.00 95.00 81 CYS A N 1
ATOM 629 C CA . CYS A 1 81 ? -9.624 -4.663 -11.640 1.00 95.00 81 CYS A CA 1
ATOM 630 C C . CYS A 1 81 ? -8.126 -4.517 -11.952 1.00 95.00 81 CYS A C 1
ATOM 632 O O . CYS A 1 81 ? -7.420 -5.475 -12.273 1.00 95.00 81 CYS A O 1
ATOM 634 N N . THR A 1 82 ? -7.625 -3.285 -11.888 1.00 93.50 82 THR A N 1
ATOM 635 C CA . THR A 1 82 ? -6.190 -2.994 -12.010 1.00 93.50 82 THR A CA 1
ATOM 636 C C . THR A 1 82 ? -5.456 -3.247 -10.687 1.00 93.50 82 THR A C 1
ATOM 638 O O . THR A 1 82 ? -6.059 -3.133 -9.617 1.00 93.50 82 THR A O 1
ATOM 641 N N . PRO A 1 83 ? -4.133 -3.505 -10.711 1.00 93.56 83 PRO A N 1
ATOM 642 C CA . PRO A 1 83 ? -3.339 -3.637 -9.485 1.00 93.56 83 PRO A CA 1
ATOM 643 C C . PRO A 1 83 ? -3.448 -2.414 -8.566 1.00 93.56 83 PRO A C 1
ATOM 645 O O . PRO A 1 83 ? -3.492 -2.558 -7.349 1.00 93.56 83 PRO A O 1
ATOM 648 N N . SER A 1 84 ? -3.553 -1.215 -9.144 1.00 92.69 84 SER A N 1
ATOM 649 C CA . SER A 1 84 ? -3.704 0.035 -8.394 1.00 92.69 84 SER A CA 1
ATOM 650 C C . SER A 1 84 ? -5.058 0.137 -7.707 1.00 92.69 84 SER A C 1
ATOM 652 O O . SER A 1 84 ? -5.116 0.517 -6.542 1.00 92.69 84 SER A O 1
ATOM 654 N N . GLN A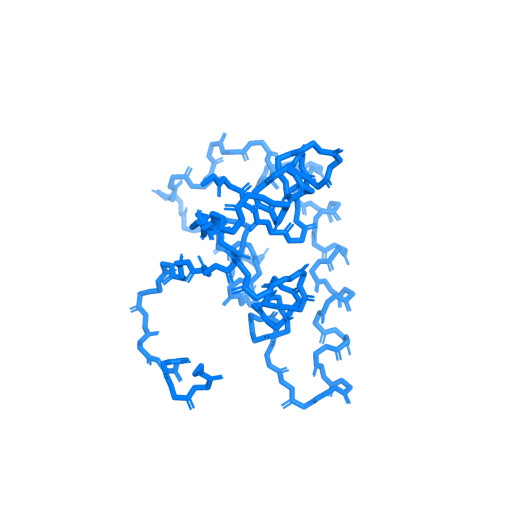 1 85 ? -6.139 -0.245 -8.396 1.00 94.31 85 GLN A N 1
ATOM 655 C CA . GLN A 1 85 ? -7.466 -0.333 -7.781 1.00 94.31 85 GLN A CA 1
ATOM 656 C C . GLN A 1 85 ? -7.475 -1.356 -6.649 1.00 94.31 85 GLN A C 1
ATOM 658 O O . GLN A 1 85 ? -8.000 -1.059 -5.584 1.00 94.31 85 GLN A O 1
ATOM 663 N N . LEU A 1 86 ? -6.859 -2.525 -6.845 1.00 95.50 86 LEU A N 1
ATOM 664 C CA . LEU A 1 86 ? -6.788 -3.543 -5.801 1.00 95.50 86 LEU A CA 1
ATOM 665 C C . LEU A 1 86 ? -5.983 -3.066 -4.581 1.00 95.50 86 LEU A C 1
ATOM 667 O O . LEU A 1 86 ? -6.415 -3.270 -3.451 1.00 95.50 86 LEU A O 1
ATOM 671 N N . ALA A 1 87 ? -4.845 -2.400 -4.792 1.00 95.12 87 ALA A N 1
ATOM 672 C CA . ALA A 1 87 ? -4.044 -1.835 -3.707 1.00 95.12 87 ALA A CA 1
ATOM 673 C C . ALA A 1 87 ? -4.800 -0.738 -2.939 1.00 95.12 87 ALA A C 1
ATOM 675 O O . ALA A 1 87 ? -4.792 -0.737 -1.711 1.00 95.12 87 ALA A O 1
ATOM 676 N N . LEU A 1 88 ? -5.494 0.164 -3.642 1.00 95.00 88 LEU A N 1
ATOM 677 C CA . LEU A 1 88 ? -6.321 1.195 -3.005 1.00 95.00 88 LEU A CA 1
ATOM 678 C C . LEU A 1 88 ? -7.503 0.593 -2.247 1.00 95.00 88 LEU A C 1
ATOM 680 O O . LEU A 1 88 ? -7.754 0.988 -1.112 1.00 95.00 88 LEU A O 1
ATOM 684 N N . ALA A 1 89 ? -8.188 -0.386 -2.840 1.00 95.62 89 ALA A N 1
ATOM 685 C CA . ALA A 1 89 ? -9.269 -1.107 -2.181 1.00 95.62 89 ALA A CA 1
ATOM 686 C C . ALA A 1 89 ? -8.775 -1.788 -0.900 1.00 95.62 89 ALA A C 1
ATOM 688 O O . ALA A 1 89 ? -9.457 -1.732 0.119 1.00 95.62 89 ALA A O 1
ATOM 689 N N . TRP A 1 90 ? -7.570 -2.367 -0.920 1.00 96.69 90 TRP A N 1
ATOM 690 C CA . TRP A 1 90 ? -6.960 -2.941 0.274 1.00 96.69 90 TRP A CA 1
ATOM 691 C C . TRP A 1 90 ? -6.728 -1.893 1.365 1.00 96.69 90 TRP A C 1
ATOM 693 O O . TRP A 1 90 ? -7.1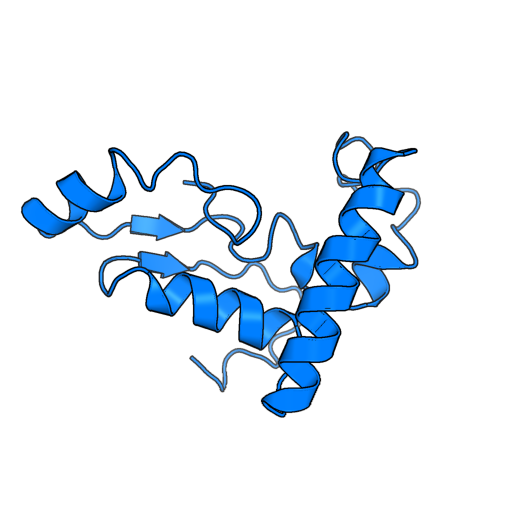00 -2.163 2.501 1.00 96.69 90 TRP A O 1
ATOM 703 N N . VAL A 1 91 ? -6.183 -0.711 1.035 1.00 96.44 91 VAL A N 1
ATOM 704 C CA . VAL A 1 91 ? -5.960 0.385 2.004 1.00 96.44 91 VAL A CA 1
ATOM 705 C C . VAL A 1 91 ? -7.282 0.869 2.602 1.00 96.44 91 VAL A C 1
ATOM 707 O O . VAL A 1 91 ? -7.394 0.994 3.816 1.00 96.44 91 VAL A O 1
ATOM 710 N N . LEU A 1 92 ? -8.301 1.090 1.768 1.00 95.50 92 LEU A N 1
ATOM 711 C CA . LEU A 1 92 ? -9.635 1.511 2.216 1.00 95.50 92 LEU A CA 1
ATOM 712 C C . LEU A 1 92 ? -10.321 0.460 3.097 1.00 95.50 92 LEU A C 1
ATOM 714 O O . LEU A 1 92 ? -11.118 0.798 3.967 1.00 95.50 92 LEU A O 1
ATOM 718 N N . HIS A 1 93 ? -10.009 -0.821 2.891 1.00 96.44 93 HIS A N 1
ATOM 719 C CA . HIS A 1 93 ? -10.560 -1.911 3.690 1.00 96.44 93 HIS A CA 1
ATOM 720 C C . HIS A 1 93 ? -9.995 -1.965 5.119 1.00 96.44 93 HIS A C 1
ATOM 722 O O . HIS A 1 93 ? -10.592 -2.604 5.981 1.00 96.44 93 HIS A O 1
ATOM 728 N N . GLN A 1 94 ? -8.873 -1.295 5.395 1.00 96.06 94 GLN A N 1
ATOM 729 C CA . GLN A 1 94 ? -8.214 -1.348 6.706 1.00 96.06 94 GLN A CA 1
ATOM 730 C C . GLN A 1 94 ? -8.978 -0.580 7.794 1.00 96.06 94 GLN A C 1
ATOM 732 O O . GLN A 1 94 ? -8.844 -0.902 8.975 1.00 96.06 94 GLN A O 1
ATOM 737 N N . GLY A 1 95 ? -9.799 0.404 7.417 1.00 94.69 95 GLY A N 1
ATOM 738 C CA . GLY A 1 95 ? -10.611 1.172 8.357 1.00 94.69 95 GLY A CA 1
ATOM 739 C C . GLY A 1 95 ? -11.278 2.385 7.716 1.00 94.69 95 GLY A C 1
ATOM 740 O O . GLY A 1 95 ? -10.753 2.971 6.773 1.00 94.69 95 GLY A O 1
ATOM 741 N N . LYS A 1 96 ? -12.439 2.788 8.246 1.00 94.50 96 LYS A N 1
ATOM 742 C CA . LYS A 1 96 ? -13.183 3.977 7.776 1.00 94.50 96 LYS A CA 1
ATOM 743 C C . LYS A 1 96 ? -12.464 5.282 8.112 1.00 94.50 96 LYS A C 1
ATOM 745 O O . LYS A 1 96 ? -12.688 6.301 7.471 1.00 94.50 96 LYS A O 1
ATOM 750 N N . GLU A 1 97 ? -11.623 5.240 9.134 1.00 94.56 97 GLU A N 1
ATOM 751 C CA . GLU A 1 97 ? -10.738 6.313 9.547 1.00 94.56 97 GLU A CA 1
ATOM 752 C C . GLU A 1 97 ? -9.573 6.518 8.579 1.00 94.56 97 GLU A C 1
ATOM 754 O O . GLU A 1 97 ? -8.865 7.501 8.726 1.00 94.56 97 GLU A O 1
ATOM 759 N N . ILE A 1 98 ? -9.348 5.634 7.602 1.00 96.19 98 ILE A N 1
ATOM 760 C CA . ILE A 1 98 ? -8.220 5.743 6.677 1.00 96.19 98 ILE A CA 1
ATOM 761 C C . ILE A 1 98 ? -8.669 6.404 5.375 1.00 96.19 98 ILE A C 1
ATOM 763 O O . ILE A 1 98 ? -9.413 5.832 4.581 1.00 96.19 98 ILE A O 1
ATOM 767 N N . ILE A 1 99 ? -8.157 7.609 5.130 1.00 95.19 99 ILE A N 1
ATOM 768 C CA . ILE A 1 99 ? -8.369 8.379 3.908 1.00 95.19 99 ILE A CA 1
ATOM 769 C C . ILE A 1 99 ? -7.072 8.343 3.084 1.00 95.19 99 ILE A C 1
ATOM 771 O O . ILE A 1 99 ? -6.104 9.029 3.433 1.00 95.19 99 ILE A O 1
ATOM 775 N N . PRO A 1 100 ? -6.993 7.558 1.996 1.00 93.31 100 PRO A N 1
ATOM 776 C CA . PRO A 1 100 ? -5.828 7.571 1.122 1.00 93.31 100 PRO A CA 1
ATOM 777 C C . PRO A 1 100 ? -5.757 8.872 0.323 1.00 93.31 100 PRO A C 1
ATOM 779 O O . PRO A 1 100 ? -6.756 9.329 -0.227 1.00 93.31 100 PRO A O 1
ATOM 782 N N . ILE A 1 101 ? -4.552 9.427 0.182 1.00 88.31 101 ILE A N 1
ATOM 783 C CA . ILE A 1 101 ? -4.263 10.469 -0.811 1.00 88.31 101 ILE A CA 1
ATOM 784 C C . ILE A 1 101 ? -3.494 9.820 -1.961 1.00 88.31 101 ILE A C 1
ATOM 786 O O . ILE A 1 101 ? -2.263 9.707 -1.905 1.00 88.31 101 ILE A O 1
ATOM 790 N N . PRO A 1 102 ? -4.190 9.349 -3.011 1.00 74.56 102 PRO A N 1
ATOM 791 C CA . PRO A 1 102 ? -3.520 8.827 -4.184 1.00 74.56 102 PRO A CA 1
ATOM 792 C C . PRO A 1 102 ? -2.898 9.994 -4.958 1.00 74.56 102 PRO A C 1
ATOM 794 O O . PRO A 1 102 ? -3.589 10.776 -5.606 1.00 74.56 102 PRO A O 1
ATOM 797 N N . VAL A 1 103 ? -1.570 10.112 -4.918 1.00 65.25 103 VAL A N 1
ATOM 798 C CA . VAL A 1 103 ? -0.850 10.967 -5.868 1.00 65.25 103 VAL A CA 1
ATOM 799 C C . VAL A 1 103 ? -0.915 10.272 -7.228 1.00 65.25 103 VAL A C 1
ATOM 801 O O . VAL A 1 103 ? -0.369 9.182 -7.399 1.00 65.25 103 VAL A O 1
ATOM 804 N N . MET A 1 104 ? -1.617 10.876 -8.187 1.00 61.47 104 MET A N 1
ATOM 805 C CA . MET A 1 104 ? -1.783 10.338 -9.538 1.00 61.47 104 MET A CA 1
ATOM 806 C C . MET A 1 104 ? -1.494 11.414 -10.580 1.00 61.47 104 MET A C 1
ATOM 808 O O . MET A 1 104 ? -2.032 12.512 -10.506 1.00 61.47 104 MET A O 1
ATOM 812 N N . TYR A 1 105 ? -0.704 11.071 -11.598 1.00 54.41 105 TYR A N 1
ATOM 813 C CA . TYR A 1 105 ? -0.438 11.950 -12.744 1.00 54.41 105 TYR A CA 1
ATOM 814 C C . TYR A 1 105 ? -1.491 11.813 -13.865 1.00 54.41 105 TYR A C 1
ATOM 816 O O . TYR A 1 105 ? -1.384 12.476 -14.891 1.00 54.41 105 TYR A O 1
ATOM 824 N N . ASN A 1 106 ? -2.507 10.952 -13.697 1.00 50.84 106 ASN A N 1
ATOM 825 C CA . ASN A 1 106 ? -3.600 10.755 -14.656 1.00 50.84 106 ASN A CA 1
ATOM 826 C C . ASN A 1 106 ? -4.934 10.464 -13.940 1.00 50.84 106 ASN A C 1
ATOM 828 O O . ASN A 1 106 ? -5.044 9.513 -13.169 1.00 50.84 106 ASN A O 1
ATOM 832 N N . ALA A 1 107 ? -5.964 11.261 -14.231 1.00 42.00 107 ALA A N 1
ATOM 833 C CA . ALA A 1 107 ? -7.216 11.366 -13.467 1.00 42.00 107 ALA A CA 1
ATOM 834 C C . ALA A 1 107 ? -8.222 10.196 -13.610 1.00 42.00 107 ALA A C 1
ATOM 836 O O . ALA A 1 107 ? -9.334 10.272 -13.092 1.00 42.00 107 ALA A O 1
ATOM 837 N N . LYS A 1 108 ? -7.880 9.097 -14.297 1.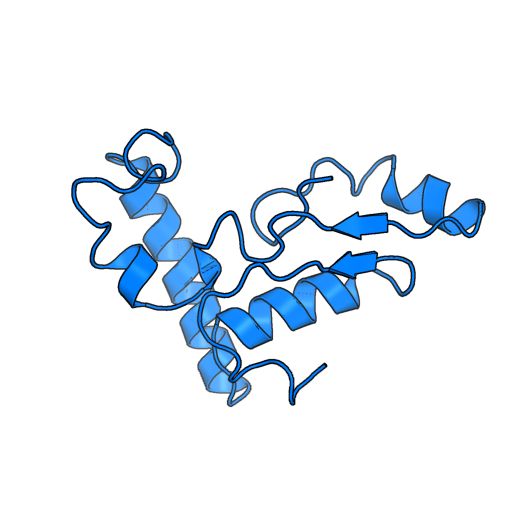00 50.03 108 LYS A N 1
ATOM 838 C CA . LYS A 1 108 ? -8.860 8.056 -14.682 1.00 50.03 108 LYS A CA 1
ATOM 839 C C . LYS A 1 108 ? -9.405 7.189 -13.536 1.00 50.03 108 LYS A C 1
ATOM 841 O O . LYS A 1 108 ? -10.370 6.469 -13.758 1.00 50.03 108 LYS A O 1
ATOM 846 N N . LEU A 1 109 ? -8.838 7.255 -12.331 1.00 47.91 109 LEU A N 1
ATOM 847 C CA . LEU A 1 109 ? -9.304 6.470 -11.175 1.00 47.91 109 LEU A CA 1
ATOM 848 C C . LEU A 1 109 ? -10.197 7.259 -10.202 1.00 47.91 109 LEU A C 1
ATOM 850 O O . LEU A 1 109 ? -10.740 6.660 -9.280 1.00 47.91 109 LEU A O 1
ATOM 854 N N . ALA A 1 110 ? -10.41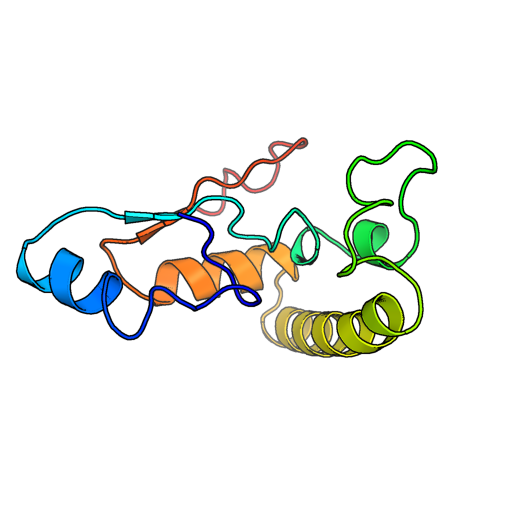1 8.563 -10.425 1.00 45.72 110 ALA A N 1
ATOM 855 C CA . ALA A 1 110 ? -11.301 9.373 -9.584 1.00 45.72 110 ALA A CA 1
ATOM 856 C C . ALA A 1 110 ? -12.774 8.918 -9.645 1.00 45.72 110 ALA A C 1
ATOM 858 O O . ALA A 1 110 ? -13.540 9.214 -8.743 1.00 45.72 110 ALA A O 1
ATOM 859 N N . HIS A 1 111 ? -13.162 8.168 -10.682 1.00 41.41 111 HIS A N 1
ATOM 860 C CA . HIS A 1 111 ? -14.518 7.637 -10.852 1.00 41.41 111 HIS A CA 1
ATOM 861 C C . HIS A 1 111 ? -14.805 6.339 -10.070 1.00 41.41 111 HIS A C 1
ATOM 863 O O . HIS A 1 111 ? -15.894 5.787 -10.210 1.00 41.41 111 HIS A O 1
ATOM 869 N N . CYS A 1 112 ? -13.850 5.818 -9.291 1.00 39.78 112 CYS A N 1
ATOM 870 C CA . CYS A 1 112 ? -13.997 4.552 -8.557 1.00 39.78 112 CYS A CA 1
ATOM 871 C C . CYS A 1 112 ? -13.857 4.680 -7.027 1.00 39.78 112 CYS A C 1
ATOM 873 O O . CYS A 1 112 ? -13.830 3.649 -6.355 1.00 39.78 112 CYS A O 1
ATOM 875 N N . LEU A 1 113 ? -13.734 5.903 -6.500 1.00 43.50 113 LEU A N 1
ATOM 876 C CA . LEU A 1 113 ? -13.757 6.227 -5.067 1.00 43.50 113 LEU A CA 1
ATOM 877 C C . LEU A 1 113 ? -15.084 6.913 -4.735 1.00 43.50 113 LEU A C 1
ATOM 879 O O . LEU A 1 113 ? -15.622 6.621 -3.647 1.00 43.50 113 LEU A O 1
#